Protein AF-A0A3R7EXX4-F1 (afdb_monomer_lite)

Radius of gyration: 15.68 Å; chains: 1; bounding box: 32×34×46 Å

pLDDT: mean 93.67, std 8.49, range [48.09, 98.5]

Sequence (86 aa):
NMSGFICPNCGAKIDIFRVGGGEKIAKEMNVRFLGRIPIDPRICEDSDEGVPFVMKHGDTAAAKAFMEIVKKIEEIVEAGRREQCD

Secondary structure (DSSP, 8-state):
----EE-TTT--EE-SS--SHHHHHHHHTT--------B-THHHHHHHTT--HHHHSTTSHHHHHHHHHHHHHHHHHHHHHHHTT-

Foldseek 3Di:
DQAFAQDPPPRDTGGPDDDDPVVVVCVVVVHDDLFDAHDDPVCVVCVVVVHDCCVVPVPDSRNVRVVSSVVVVCVVVVVVVVVVVD

Structure (mmCIF, N/CA/C/O backbone):
data_AF-A0A3R7EXX4-F1
#
_entry.id   AF-A0A3R7EXX4-F1
#
loop_
_atom_site.group_PDB
_atom_site.id
_atom_site.type_symbol
_atom_site.label_atom_id
_atom_site.label_alt_id
_atom_site.label_comp_id
_atom_site.label_asym_id
_atom_site.label_entity_id
_atom_site.label_seq_id
_atom_site.pdbx_PDB_ins_code
_atom_site.Cartn_x
_atom_site.Cartn_y
_atom_site.Cartn_z
_atom_site.occupancy
_atom_site.B_iso_or_equiv
_atom_site.auth_seq_id
_atom_site.auth_comp_id
_atom_site.auth_asym_id
_atom_site.auth_atom_id
_atom_site.pdbx_PDB_model_num
ATOM 1 N N . ASN A 1 1 ? 0.775 -5.127 2.833 1.00 91.25 1 ASN A N 1
ATOM 2 C CA . ASN A 1 1 ? 1.701 -4.839 1.715 1.00 91.25 1 ASN A CA 1
ATOM 3 C C . ASN A 1 1 ? 1.745 -6.035 0.758 1.00 91.25 1 ASN A C 1
ATOM 5 O O . ASN A 1 1 ? 1.138 -7.050 1.091 1.00 91.25 1 ASN A O 1
ATOM 9 N N . MET A 1 2 ? 2.419 -5.905 -0.390 1.00 93.00 2 MET A N 1
ATOM 10 C CA . MET A 1 2 ? 2.685 -6.949 -1.390 1.00 93.00 2 MET A CA 1
ATOM 11 C C . MET A 1 2 ? 1.431 -7.707 -1.862 1.00 93.00 2 MET A C 1
ATOM 13 O O . MET A 1 2 ? 1.443 -8.922 -2.049 1.00 93.00 2 MET A O 1
ATOM 17 N N . SER A 1 3 ? 0.308 -7.000 -2.002 1.00 95.12 3 SER A N 1
ATOM 18 C CA . SER A 1 3 ? -0.996 -7.603 -2.284 1.00 95.12 3 SER A CA 1
ATOM 19 C C . SER A 1 3 ? -1.404 -7.378 -3.735 1.00 95.12 3 SER A C 1
ATOM 21 O O . SER A 1 3 ? -2.124 -6.438 -4.074 1.00 95.12 3 SER A O 1
ATOM 23 N N . GLY A 1 4 ? -0.950 -8.301 -4.573 1.00 94.69 4 GLY A N 1
ATOM 24 C CA . GLY A 1 4 ? -1.146 -8.274 -6.013 1.00 94.69 4 GLY A CA 1
ATOM 25 C C . GLY A 1 4 ? -0.098 -7.434 -6.737 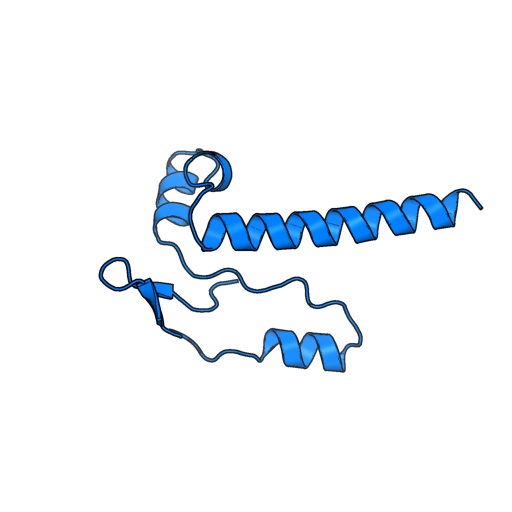1.00 94.69 4 GLY A C 1
ATOM 26 O O . GLY A 1 4 ? 0.729 -6.777 -6.116 1.00 94.69 4 GLY A O 1
ATOM 27 N N . PHE A 1 5 ? -0.134 -7.482 -8.057 1.00 95.88 5 PHE A N 1
ATOM 28 C CA . PHE A 1 5 ? 0.781 -6.815 -8.975 1.00 95.88 5 PHE A CA 1
ATOM 29 C C . PHE A 1 5 ? -0.019 -6.346 -10.186 1.00 95.88 5 PHE A C 1
ATOM 31 O O . PHE A 1 5 ? -0.879 -7.083 -10.667 1.00 95.88 5 PHE A O 1
ATOM 38 N N . ILE A 1 6 ? 0.216 -5.126 -10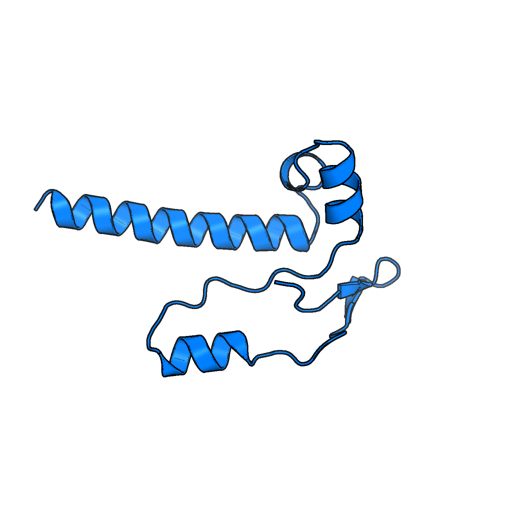.663 1.00 95.62 6 ILE A N 1
ATOM 39 C CA . ILE A 1 6 ? -0.480 -4.611 -11.845 1.00 95.62 6 ILE A CA 1
ATOM 40 C C . ILE A 1 6 ? 0.374 -4.910 -13.071 1.00 95.62 6 ILE A C 1
ATOM 42 O O . ILE A 1 6 ? 1.493 -4.416 -13.181 1.00 95.62 6 ILE A O 1
ATOM 46 N N . CYS A 1 7 ? -0.154 -5.718 -13.990 1.00 92.94 7 CYS A N 1
ATOM 47 C CA . CYS A 1 7 ? 0.527 -6.030 -15.238 1.00 92.94 7 CYS A CA 1
ATOM 48 C C . CYS A 1 7 ? 0.758 -4.737 -16.041 1.00 92.94 7 CYS A C 1
ATOM 50 O O . CYS A 1 7 ? -0.223 -4.091 -16.417 1.00 92.94 7 CYS A O 1
ATOM 52 N N . PRO A 1 8 ? 2.010 -4.372 -16.368 1.00 89.00 8 PRO A N 1
ATOM 53 C CA . PRO A 1 8 ? 2.296 -3.129 -17.083 1.00 89.00 8 PRO A CA 1
ATOM 54 C C . PRO A 1 8 ? 1.792 -3.146 -18.532 1.00 89.00 8 PRO A C 1
ATOM 56 O O . PRO A 1 8 ? 1.589 -2.092 -19.119 1.00 89.00 8 PRO A O 1
ATOM 59 N N . ASN A 1 9 ? 1.565 -4.333 -19.106 1.00 91.69 9 ASN A N 1
ATOM 60 C CA . ASN A 1 9 ? 1.140 -4.476 -20.498 1.00 91.69 9 ASN A CA 1
ATOM 61 C C . ASN A 1 9 ? -0.385 -4.387 -20.682 1.00 91.69 9 ASN A C 1
ATOM 63 O O . ASN A 1 9 ? -0.855 -3.867 -21.686 1.00 91.69 9 ASN A O 1
ATOM 67 N N . CYS A 1 10 ? -1.169 -4.918 -19.737 1.00 93.81 10 CYS A N 1
ATOM 68 C CA . CYS A 1 10 ? -2.629 -5.009 -19.881 1.00 93.81 10 CYS A CA 1
ATOM 69 C C . CYS A 1 10 ? -3.431 -4.416 -18.714 1.00 93.81 10 CYS A C 1
ATOM 71 O O . CYS A 1 10 ? -4.657 -4.452 -18.744 1.00 93.81 10 CYS A O 1
ATOM 73 N N . GLY A 1 11 ? -2.773 -3.912 -17.666 1.00 92.81 11 GLY A N 1
ATOM 74 C CA . GLY A 1 11 ? -3.428 -3.325 -16.492 1.00 92.81 11 GLY A CA 1
ATOM 75 C C . GLY A 1 11 ? -4.125 -4.330 -15.569 1.00 92.81 11 GLY A C 1
ATOM 76 O O . GLY A 1 11 ? -4.664 -3.938 -14.535 1.00 92.81 11 GLY A O 1
ATOM 77 N N . ALA A 1 12 ? -4.112 -5.625 -15.900 1.00 95.19 12 ALA A N 1
ATOM 78 C CA . ALA A 1 12 ? -4.724 -6.652 -15.069 1.00 95.19 12 ALA A CA 1
ATOM 79 C C . ALA A 1 12 ? -4.006 -6.776 -13.719 1.00 95.19 12 ALA A C 1
ATOM 81 O O . ALA A 1 12 ? -2.774 -6.791 -13.649 1.00 95.19 12 ALA A O 1
ATOM 82 N N . LYS A 1 13 ? -4.786 -6.923 -12.645 1.00 94.38 13 LYS A N 1
ATOM 83 C CA . LYS A 1 13 ? -4.261 -7.264 -11.323 1.00 94.38 13 LYS A CA 1
ATOM 84 C C . LYS A 1 13 ? -3.979 -8.762 -11.256 1.00 94.38 13 LYS A C 1
ATOM 86 O O . LYS A 1 13 ? -4.863 -9.574 -11.506 1.00 94.38 13 LYS A O 1
ATOM 91 N N . ILE A 1 14 ? -2.758 -9.107 -10.876 1.00 95.62 14 ILE A N 1
ATOM 92 C CA . ILE A 1 14 ? -2.278 -10.474 -10.701 1.00 95.62 14 ILE A CA 1
ATOM 93 C C . ILE A 1 14 ? -2.017 -10.693 -9.217 1.00 95.62 14 ILE A C 1
ATOM 95 O O . ILE A 1 14 ? -1.195 -10.000 -8.619 1.00 95.62 14 ILE A O 1
ATOM 99 N N . ASP A 1 15 ? -2.691 -11.663 -8.613 1.00 95.06 15 ASP A N 1
ATOM 100 C CA . ASP A 1 15 ? -2.453 -12.040 -7.222 1.00 95.06 15 ASP A CA 1
ATOM 101 C C . ASP A 1 15 ? -1.284 -13.033 -7.140 1.00 95.06 15 ASP A C 1
ATOM 103 O O . ASP A 1 15 ? -1.465 -14.241 -7.239 1.00 95.06 15 ASP A O 1
ATOM 107 N N . ILE A 1 16 ? -0.064 -12.503 -6.978 1.00 92.12 16 ILE A N 1
ATOM 108 C CA . ILE A 1 16 ? 1.175 -13.303 -6.873 1.00 92.12 16 ILE A CA 1
ATOM 109 C C . ILE A 1 16 ? 1.158 -14.211 -5.632 1.00 92.12 16 ILE A C 1
ATOM 111 O O . ILE A 1 16 ? 1.635 -15.343 -5.661 1.00 92.12 16 ILE A O 1
ATOM 115 N N . PHE A 1 17 ? 0.577 -13.718 -4.539 1.00 91.56 17 PHE A N 1
ATOM 116 C CA . PHE A 1 17 ? 0.405 -14.444 -3.286 1.00 91.56 17 PHE A CA 1
ATOM 117 C C . PHE A 1 17 ? -1.079 -14.551 -2.933 1.00 91.56 17 PHE A C 1
ATOM 119 O O . PHE A 1 17 ? -1.915 -13.818 -3.464 1.00 91.56 17 PHE A O 1
ATOM 126 N N . ARG A 1 18 ? -1.411 -15.428 -1.975 1.00 90.00 18 ARG A N 1
ATOM 127 C CA . ARG A 1 18 ? -2.776 -15.512 -1.433 1.00 90.00 18 ARG A CA 1
ATOM 128 C C . ARG A 1 18 ? -3.225 -14.153 -0.894 1.00 90.00 18 ARG A C 1
ATOM 130 O O . ARG A 1 18 ? -2.496 -13.482 -0.166 1.00 90.00 18 ARG A O 1
ATOM 137 N N . VAL A 1 19 ? -4.463 -13.785 -1.201 1.00 90.44 19 VAL A N 1
ATOM 138 C CA . VAL A 1 19 ? -5.071 -12.518 -0.784 1.00 90.44 19 VAL A CA 1
ATOM 139 C C . VAL A 1 19 ? -6.084 -12.714 0.341 1.00 90.44 19 VAL A C 1
ATOM 141 O O . VAL A 1 19 ? -6.637 -13.793 0.527 1.00 90.44 19 VAL A O 1
ATOM 144 N N . GLY A 1 20 ? -6.335 -11.653 1.111 1.00 91.94 20 GLY A N 1
ATOM 145 C CA . GLY A 1 20 ? -7.438 -11.603 2.082 1.00 91.94 20 GLY A CA 1
ATOM 146 C C . GLY A 1 20 ? -7.085 -11.964 3.524 1.00 91.94 20 GLY A C 1
ATOM 147 O O . GLY A 1 20 ? -7.783 -11.508 4.423 1.00 91.94 20 GLY A O 1
ATOM 148 N N . GLY A 1 21 ? -5.981 -12.676 3.773 1.00 95.31 21 GLY A N 1
ATOM 149 C CA . GLY A 1 21 ? -5.594 -13.089 5.132 1.00 95.31 21 GLY A CA 1
ATOM 150 C C . GLY A 1 21 ? -5.486 -11.925 6.127 1.00 95.31 21 GLY A C 1
ATOM 151 O O . GLY A 1 21 ? -6.053 -11.992 7.211 1.00 95.31 21 GLY A O 1
ATOM 152 N N . GLY A 1 22 ? -4.843 -10.822 5.729 1.00 95.19 22 GLY A N 1
ATOM 153 C CA . GLY A 1 22 ? -4.703 -9.642 6.590 1.00 95.19 22 GLY A CA 1
ATOM 154 C C . GLY A 1 22 ? -6.021 -8.918 6.890 1.00 95.19 22 GLY A C 1
ATOM 155 O O . GLY A 1 22 ? -6.224 -8.473 8.012 1.00 95.19 22 GLY A O 1
ATOM 156 N N . GLU A 1 23 ? -6.941 -8.833 5.922 1.00 97.00 23 GLU A N 1
ATOM 157 C CA . GLU A 1 23 ? -8.264 -8.228 6.156 1.00 97.00 23 GLU A CA 1
ATOM 158 C C . GLU A 1 23 ? -9.124 -9.109 7.067 1.00 97.00 23 GLU A C 1
ATOM 160 O O . GLU A 1 23 ? -9.802 -8.603 7.959 1.00 97.00 23 GLU A O 1
ATOM 165 N N . LYS A 1 24 ? -9.045 -10.433 6.888 1.00 97.88 24 LYS A N 1
ATOM 166 C CA . LYS A 1 24 ? -9.719 -11.395 7.759 1.00 97.88 24 LYS A CA 1
ATOM 167 C C . LYS A 1 24 ? -9.248 -11.256 9.211 1.00 97.88 24 LYS A C 1
ATOM 169 O O . LYS A 1 24 ? -10.087 -11.108 10.092 1.00 97.88 24 LYS A O 1
ATOM 174 N N . ILE A 1 25 ? -7.935 -11.236 9.447 1.00 97.69 25 ILE A N 1
ATOM 175 C CA . ILE A 1 25 ? -7.370 -11.082 10.797 1.00 97.69 25 ILE A CA 1
ATOM 176 C C . ILE A 1 25 ? -7.746 -9.722 11.396 1.00 97.69 25 ILE A C 1
ATOM 178 O O . ILE A 1 25 ? -8.139 -9.659 12.555 1.00 97.69 25 ILE A O 1
ATOM 182 N N . ALA A 1 26 ? -7.694 -8.638 10.613 1.00 98.06 26 ALA A N 1
ATOM 183 C CA . ALA A 1 26 ? -8.106 -7.318 11.092 1.00 98.06 26 ALA A CA 1
ATOM 184 C C . ALA A 1 26 ? -9.563 -7.322 11.588 1.00 98.06 26 ALA A C 1
ATOM 186 O O . ALA A 1 26 ? -9.852 -6.811 12.670 1.00 98.06 26 ALA A O 1
ATOM 187 N N . LYS A 1 27 ? -10.462 -7.978 10.841 1.00 98.19 27 LYS A N 1
ATOM 188 C CA . LYS A 1 27 ? -11.859 -8.170 11.244 1.00 98.19 27 LYS A CA 1
ATOM 189 C C . LYS A 1 27 ? -11.986 -9.007 12.521 1.00 98.19 27 LYS A C 1
ATOM 191 O O . LYS A 1 27 ? -12.750 -8.633 13.403 1.00 98.19 27 LYS A O 1
ATOM 196 N N . GLU A 1 28 ? -11.255 -10.114 12.626 1.00 98.50 28 GLU A N 1
ATOM 197 C CA . GLU A 1 28 ? -11.265 -10.993 13.809 1.00 98.50 28 GLU A CA 1
ATOM 198 C C . GLU A 1 28 ? -10.754 -10.283 15.069 1.00 98.50 28 GLU A C 1
ATOM 200 O O . GLU A 1 28 ? -11.297 -10.479 16.151 1.00 98.50 28 GLU A O 1
ATOM 205 N N . MET A 1 29 ? -9.751 -9.418 14.923 1.00 98.38 29 MET A N 1
ATOM 206 C CA . MET A 1 29 ? -9.174 -8.633 16.016 1.00 98.38 29 MET A CA 1
ATOM 207 C C . MET A 1 29 ? -9.950 -7.344 16.322 1.00 98.38 29 MET A C 1
ATOM 209 O O . MET A 1 29 ? -9.548 -6.595 17.209 1.00 98.38 29 MET A O 1
ATOM 213 N N . ASN A 1 30 ? -11.032 -7.061 15.589 1.00 97.56 30 ASN A N 1
ATOM 214 C CA . ASN A 1 30 ? -11.777 -5.803 15.665 1.00 97.56 30 ASN A CA 1
ATOM 215 C C . ASN A 1 30 ? -10.880 -4.554 15.525 1.00 97.56 30 ASN A C 1
ATOM 217 O O . ASN A 1 30 ? -11.077 -3.539 16.191 1.00 97.56 30 ASN A O 1
ATOM 221 N N . VAL A 1 31 ? -9.874 -4.633 14.651 1.00 97.00 31 VAL A N 1
ATOM 222 C CA . VAL A 1 31 ? -9.001 -3.507 14.302 1.00 97.00 31 VAL A CA 1
ATOM 223 C C . VAL A 1 31 ? -9.276 -3.050 12.877 1.00 97.00 31 VAL A C 1
ATOM 225 O O . VAL A 1 31 ? -9.732 -3.807 12.016 1.00 97.00 31 VAL A O 1
ATOM 228 N N . ARG A 1 32 ? -8.999 -1.777 12.598 1.00 96.06 32 ARG A N 1
ATOM 229 C CA . ARG A 1 32 ? -9.292 -1.192 11.291 1.00 96.06 32 ARG A CA 1
ATOM 230 C C . ARG A 1 32 ? -8.356 -1.747 10.217 1.00 96.06 32 ARG A C 1
ATOM 232 O O .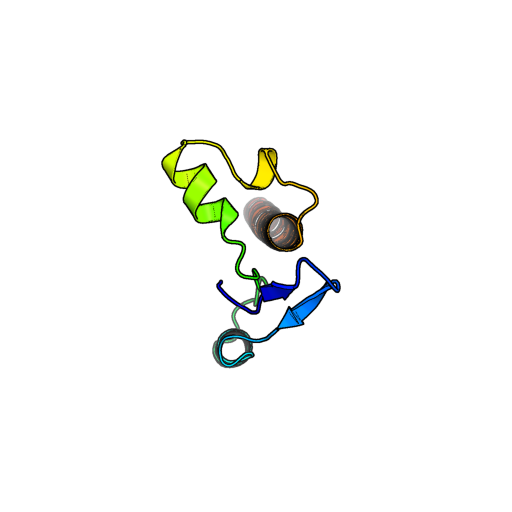 ARG A 1 32 ? -7.136 -1.687 10.339 1.00 96.06 32 ARG A O 1
ATOM 239 N N . PHE A 1 33 ? -8.934 -2.211 9.114 1.00 97.69 33 PHE A N 1
ATOM 240 C CA . PHE A 1 33 ? -8.178 -2.555 7.918 1.00 97.69 33 PHE A CA 1
ATOM 241 C C . PHE A 1 33 ? -7.923 -1.304 7.066 1.00 97.69 33 PHE A C 1
ATOM 243 O O . PHE A 1 33 ? -8.854 -0.702 6.530 1.00 97.69 33 PHE A O 1
ATOM 250 N N . LEU A 1 34 ? -6.658 -0.901 6.933 1.00 97.62 34 LEU A N 1
ATOM 251 C CA . LEU A 1 34 ? -6.308 0.339 6.232 1.00 97.62 34 LEU A CA 1
ATOM 252 C C . LEU A 1 34 ? -6.280 0.173 4.709 1.00 97.62 34 LEU A C 1
ATOM 254 O O . LEU A 1 34 ? -6.734 1.058 3.984 1.00 97.62 34 LEU A O 1
ATOM 258 N N . GLY A 1 35 ? -5.828 -0.974 4.200 1.00 96.88 35 GLY A N 1
ATOM 259 C CA . GLY A 1 35 ? -5.827 -1.226 2.764 1.00 96.88 35 GLY A CA 1
ATOM 260 C C . GLY A 1 35 ? -4.806 -2.256 2.301 1.00 96.88 35 GLY A C 1
ATOM 261 O O . GLY A 1 35 ? -4.212 -3.004 3.080 1.00 96.88 35 GLY A O 1
ATOM 262 N N . ARG A 1 36 ? -4.620 -2.293 0.982 1.00 96.31 36 ARG A N 1
ATOM 263 C CA . ARG A 1 36 ? -3.721 -3.201 0.267 1.00 96.31 36 ARG A CA 1
ATOM 264 C C . ARG A 1 36 ? -2.826 -2.380 -0.640 1.00 96.31 36 ARG A C 1
ATOM 266 O O . ARG A 1 36 ? -3.335 -1.569 -1.396 1.00 96.31 36 ARG A O 1
ATOM 273 N N . ILE A 1 37 ? -1.528 -2.645 -0.595 1.00 96.31 37 ILE A N 1
ATOM 274 C CA . ILE A 1 37 ? -0.553 -2.022 -1.490 1.00 96.31 37 ILE A CA 1
ATOM 275 C C . ILE A 1 37 ? -0.067 -3.115 -2.447 1.00 96.31 37 ILE A C 1
ATOM 277 O O . ILE A 1 37 ? 0.415 -4.143 -1.946 1.00 96.31 37 ILE A O 1
ATOM 281 N N . PRO A 1 38 ? -0.253 -2.966 -3.773 1.00 96.38 38 PRO A N 1
ATOM 282 C CA . PRO A 1 38 ? 0.312 -3.887 -4.750 1.00 96.38 38 PRO A CA 1
ATOM 283 C C . PRO A 1 38 ? 1.840 -3.768 -4.798 1.00 96.38 38 PRO A C 1
ATOM 285 O O . PRO A 1 38 ? 2.411 -2.751 -4.415 1.00 96.38 38 PRO A O 1
ATOM 288 N N . ILE A 1 39 ? 2.494 -4.819 -5.277 1.00 96.19 39 ILE A N 1
ATOM 289 C CA . ILE A 1 39 ? 3.924 -4.823 -5.573 1.00 96.19 39 ILE A CA 1
ATOM 290 C C . ILE A 1 39 ? 4.176 -3.882 -6.751 1.00 96.19 39 ILE A C 1
ATOM 292 O O . ILE A 1 39 ? 3.506 -3.985 -7.781 1.00 96.19 39 ILE A O 1
ATOM 296 N N . ASP A 1 40 ? 5.169 -3.014 -6.595 1.00 96.38 40 ASP A N 1
ATOM 297 C CA . ASP A 1 40 ? 5.725 -2.190 -7.661 1.00 96.38 40 ASP A CA 1
ATOM 298 C C . ASP A 1 40 ? 7.260 -2.257 -7.559 1.00 96.38 40 ASP A C 1
ATOM 300 O O . ASP A 1 40 ? 7.804 -1.851 -6.529 1.00 96.38 40 ASP A O 1
ATOM 304 N N . PRO A 1 41 ? 7.964 -2.826 -8.557 1.00 93.44 41 PRO A N 1
ATOM 305 C CA . PRO A 1 41 ? 9.412 -3.047 -8.476 1.00 93.44 41 PRO A CA 1
ATOM 306 C C . PRO A 1 41 ? 10.204 -1.743 -8.316 1.00 93.44 41 PRO A C 1
ATOM 308 O O . PRO A 1 41 ? 11.238 -1.738 -7.651 1.00 93.44 41 PRO A O 1
ATOM 311 N N . ARG A 1 42 ? 9.661 -0.627 -8.819 1.00 95.81 42 ARG A N 1
ATOM 312 C CA . ARG A 1 42 ? 10.276 0.703 -8.717 1.00 95.81 42 ARG A CA 1
ATOM 313 C C . ARG A 1 42 ? 10.418 1.187 -7.276 1.00 95.81 42 ARG A C 1
ATOM 315 O O . ARG A 1 42 ? 11.260 2.028 -7.008 1.00 95.81 42 ARG A O 1
ATOM 322 N N . ILE A 1 43 ? 9.636 0.649 -6.329 1.00 96.06 43 ILE A N 1
ATOM 323 C CA . ILE A 1 43 ? 9.769 0.998 -4.903 1.00 96.06 43 ILE A CA 1
ATOM 324 C C . ILE A 1 43 ? 11.171 0.655 -4.392 1.00 96.06 43 ILE A C 1
ATOM 326 O O . ILE A 1 43 ? 11.747 1.441 -3.644 1.00 96.06 43 ILE A O 1
ATOM 330 N N . CYS A 1 44 ? 11.708 -0.510 -4.766 1.00 95.44 44 CYS A N 1
ATOM 331 C CA . CYS A 1 44 ? 13.050 -0.918 -4.352 1.00 95.44 44 CYS A CA 1
ATOM 332 C C . CYS A 1 44 ? 14.112 -0.036 -5.012 1.00 95.44 44 CYS A C 1
ATOM 334 O O . CYS A 1 44 ? 14.949 0.511 -4.306 1.00 95.44 44 CYS A O 1
ATOM 336 N N . GLU A 1 45 ? 14.008 0.164 -6.328 1.00 96.00 45 GLU A N 1
ATOM 337 C CA . GLU A 1 45 ? 14.926 1.009 -7.105 1.00 96.00 45 GLU A CA 1
ATOM 338 C C . GLU A 1 45 ? 14.996 2.436 -6.537 1.00 96.00 45 GLU A C 1
ATOM 340 O O . GLU A 1 45 ? 16.071 2.924 -6.201 1.00 96.00 45 GLU A O 1
ATOM 345 N N . ASP A 1 46 ? 13.844 3.078 -6.329 1.00 97.19 46 ASP A N 1
ATOM 346 C CA . ASP A 1 46 ? 13.771 4.429 -5.769 1.00 97.19 46 ASP A CA 1
ATOM 347 C C . ASP A 1 46 ? 14.296 4.497 -4.330 1.00 97.19 46 ASP A C 1
ATOM 349 O O . ASP A 1 46 ? 14.906 5.493 -3.942 1.00 97.19 46 ASP A O 1
ATOM 353 N N . SER A 1 47 ? 14.075 3.448 -3.529 1.00 95.06 47 SER A N 1
ATOM 354 C CA . SER A 1 47 ? 14.588 3.392 -2.154 1.00 95.06 47 SER A CA 1
ATOM 355 C C . SER A 1 47 ? 16.114 3.331 -2.129 1.00 95.06 47 SER A C 1
ATOM 357 O O . SER A 1 47 ? 16.728 4.017 -1.311 1.00 95.06 47 SER A O 1
ATOM 359 N N . ASP A 1 48 ? 16.719 2.565 -3.040 1.00 96.69 48 ASP A N 1
ATOM 360 C CA . ASP A 1 48 ? 18.175 2.472 -3.187 1.00 96.69 48 ASP A CA 1
ATOM 361 C C . ASP A 1 48 ? 18.778 3.795 -3.697 1.00 96.69 48 ASP A C 1
ATOM 363 O O . ASP A 1 48 ? 19.869 4.187 -3.279 1.00 96.69 48 ASP A O 1
ATOM 367 N N . GLU A 1 49 ? 18.047 4.532 -4.540 1.00 96.94 49 GLU A N 1
ATOM 368 C CA . GLU A 1 49 ? 18.413 5.881 -5.003 1.00 96.94 49 GLU A CA 1
ATOM 369 C C . GLU A 1 49 ? 18.161 6.988 -3.957 1.00 96.94 49 GLU A C 1
ATOM 371 O O . GLU A 1 49 ? 18.564 8.136 -4.160 1.00 96.94 49 GLU A O 1
ATOM 376 N N . GLY A 1 50 ? 17.491 6.681 -2.840 1.00 96.81 50 GLY A N 1
ATOM 377 C CA . GLY A 1 50 ? 17.110 7.667 -1.822 1.00 96.81 50 GLY A CA 1
ATOM 378 C C . GLY A 1 50 ? 15.989 8.616 -2.263 1.00 96.81 50 GLY A C 1
ATOM 379 O O . GLY A 1 50 ? 15.863 9.722 -1.731 1.00 96.81 50 GLY A O 1
ATOM 380 N N . VAL A 1 51 ? 15.171 8.208 -3.234 1.00 96.88 51 VAL A N 1
ATOM 381 C CA . VAL A 1 51 ? 14.076 9.005 -3.792 1.00 96.88 51 VAL A CA 1
ATOM 382 C C . VAL A 1 51 ? 12.728 8.537 -3.223 1.00 96.88 51 VAL A C 1
ATOM 384 O O . VAL A 1 51 ? 12.426 7.345 -3.223 1.00 96.88 51 VAL A O 1
ATOM 387 N N . PRO A 1 52 ? 11.849 9.445 -2.758 1.00 96.00 52 PRO A N 1
ATOM 388 C CA . PRO A 1 52 ? 10.520 9.050 -2.304 1.00 96.00 52 PRO A CA 1
ATOM 389 C C . PRO A 1 52 ? 9.639 8.547 -3.460 1.00 96.00 52 PRO A C 1
ATOM 391 O O . PRO A 1 52 ? 9.125 9.341 -4.253 1.00 96.00 52 PRO A O 1
ATOM 394 N N . PHE A 1 53 ? 9.387 7.235 -3.500 1.00 97.12 53 PHE A N 1
ATOM 395 C CA . PHE A 1 53 ? 8.553 6.575 -4.518 1.00 97.12 53 PHE A CA 1
ATOM 396 C C . PHE A 1 53 ? 7.209 7.281 -4.757 1.00 97.12 53 PHE A C 1
ATOM 398 O O . PHE A 1 53 ? 6.827 7.554 -5.891 1.00 97.12 53 PHE A O 1
ATOM 405 N N . VAL A 1 54 ? 6.488 7.638 -3.689 1.00 97.00 54 VAL A N 1
ATOM 406 C CA . VAL A 1 54 ? 5.161 8.275 -3.801 1.00 97.00 54 VAL 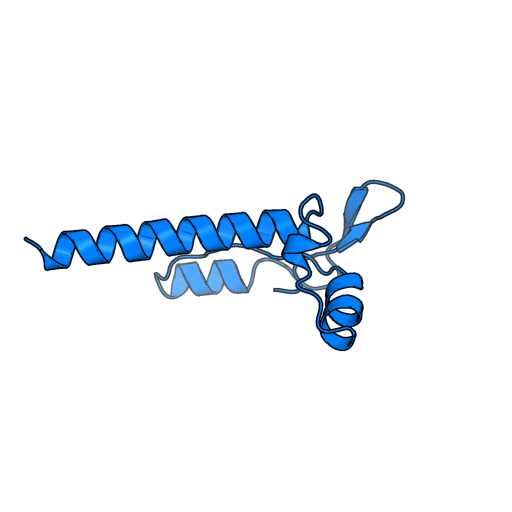A CA 1
ATOM 407 C C . VAL A 1 54 ? 5.206 9.668 -4.435 1.00 97.00 54 VAL A C 1
ATOM 409 O O . VAL A 1 54 ? 4.213 10.096 -5.017 1.00 97.00 54 VAL A O 1
ATOM 412 N N . MET A 1 55 ? 6.347 10.362 -4.355 1.00 95.94 55 MET A N 1
ATOM 413 C CA . MET A 1 55 ? 6.547 11.658 -5.009 1.00 95.94 55 MET A CA 1
ATOM 414 C C . MET A 1 55 ? 6.956 11.486 -6.474 1.00 95.94 55 MET A C 1
ATOM 416 O O . MET A 1 55 ? 6.458 12.210 -7.332 1.00 95.94 55 MET A O 1
ATOM 420 N N . LYS A 1 56 ? 7.834 10.518 -6.769 1.00 97.38 56 LYS A N 1
ATOM 421 C CA . LYS A 1 56 ? 8.326 10.232 -8.130 1.00 97.38 56 LYS A CA 1
ATOM 422 C C . LYS A 1 56 ? 7.259 9.560 -9.009 1.00 97.38 56 LYS A C 1
ATOM 424 O O . LYS A 1 56 ? 7.211 9.792 -10.215 1.00 97.38 56 LYS A O 1
ATOM 429 N N . HIS A 1 57 ? 6.393 8.743 -8.408 1.00 96.62 57 HIS A N 1
ATOM 430 C CA . HIS A 1 57 ? 5.471 7.828 -9.090 1.00 96.62 57 HIS A CA 1
ATOM 431 C C . HIS A 1 57 ? 4.029 7.906 -8.552 1.00 96.62 57 HIS A C 1
ATOM 433 O O . HIS A 1 57 ? 3.356 6.885 -8.375 1.00 96.62 57 HIS A O 1
ATOM 439 N N . GLY A 1 58 ? 3.540 9.122 -8.286 1.00 96.25 58 GLY A N 1
ATOM 440 C CA . GLY A 1 58 ? 2.249 9.377 -7.624 1.00 96.25 58 GLY A CA 1
ATOM 441 C C . GLY A 1 58 ? 0.994 8.868 -8.351 1.00 96.25 58 GLY A C 1
ATOM 442 O O . GLY A 1 58 ? -0.054 8.681 -7.733 1.00 96.25 58 GLY A O 1
ATOM 443 N N . ASP A 1 59 ? 1.070 8.605 -9.653 1.00 95.44 59 ASP A N 1
ATOM 444 C CA . ASP A 1 59 ? -0.043 8.126 -10.478 1.00 95.44 59 ASP A CA 1
ATOM 445 C C . ASP A 1 59 ? -0.178 6.592 -10.509 1.00 95.44 59 ASP A C 1
ATOM 447 O O . ASP A 1 59 ? -1.200 6.062 -10.971 1.00 95.44 59 ASP A O 1
ATOM 451 N N . THR A 1 60 ? 0.812 5.876 -9.978 1.00 96.12 60 THR A N 1
ATOM 452 C CA . THR A 1 60 ? 0.833 4.412 -9.935 1.00 96.12 60 THR A CA 1
ATOM 453 C C . THR A 1 60 ? -0.208 3.844 -8.973 1.00 96.12 60 THR A C 1
ATOM 455 O O . THR A 1 60 ? -0.644 4.489 -8.018 1.00 96.12 60 THR A O 1
ATOM 458 N N . ALA A 1 61 ? -0.605 2.588 -9.195 1.00 96.31 61 ALA A N 1
ATOM 459 C CA . ALA A 1 61 ? -1.551 1.905 -8.314 1.00 96.31 61 ALA A CA 1
ATOM 460 C C . ALA A 1 61 ? -1.016 1.763 -6.878 1.00 96.31 61 ALA A C 1
ATOM 462 O O . ALA A 1 61 ? -1.787 1.883 -5.927 1.00 96.31 61 ALA A O 1
ATOM 463 N N . ALA A 1 62 ? 0.293 1.536 -6.716 1.00 97.00 62 ALA A N 1
ATOM 464 C CA . ALA A 1 62 ? 0.924 1.444 -5.405 1.00 97.00 62 ALA A CA 1
ATOM 465 C C . ALA A 1 62 ? 0.928 2.794 -4.678 1.00 97.00 62 ALA A C 1
ATOM 467 O O . ALA A 1 62 ? 0.519 2.845 -3.517 1.00 97.00 62 ALA A O 1
ATOM 468 N N . ALA A 1 63 ? 1.301 3.884 -5.358 1.00 97.56 63 ALA A N 1
ATOM 469 C CA . ALA A 1 63 ? 1.310 5.214 -4.752 1.00 97.56 63 ALA A CA 1
ATOM 470 C C . ALA A 1 63 ? -0.101 5.676 -4.371 1.00 97.56 63 ALA A C 1
ATOM 472 O O . ALA A 1 63 ? -0.322 6.107 -3.240 1.00 97.56 63 ALA A O 1
ATOM 473 N N . LYS A 1 64 ? -1.087 5.490 -5.258 1.00 97.50 64 LYS A N 1
ATOM 474 C CA . LYS A 1 64 ? -2.497 5.790 -4.962 1.00 97.50 64 LYS A CA 1
ATOM 475 C C . LYS A 1 64 ? -3.008 4.994 -3.763 1.00 97.50 64 LYS A C 1
ATOM 477 O O . LYS A 1 64 ? -3.586 5.569 -2.847 1.00 97.50 64 LYS A O 1
ATOM 482 N N . ALA A 1 65 ? -2.754 3.685 -3.726 1.00 97.75 65 ALA A N 1
ATOM 483 C CA . ALA A 1 65 ? -3.164 2.845 -2.603 1.00 97.75 65 ALA A CA 1
ATOM 484 C C . ALA A 1 65 ? -2.498 3.255 -1.280 1.00 97.75 65 ALA A C 1
ATOM 486 O O . ALA A 1 65 ? -3.132 3.191 -0.226 1.00 97.75 65 ALA A O 1
ATOM 487 N N . PHE A 1 66 ? -1.235 3.682 -1.330 1.00 97.81 66 PHE A N 1
ATOM 488 C CA . PHE A 1 66 ? -0.531 4.217 -0.170 1.00 97.81 66 PHE A CA 1
ATOM 489 C C . PHE A 1 66 ? -1.172 5.522 0.319 1.00 97.81 66 PHE A C 1
ATOM 491 O O . PHE A 1 66 ? -1.467 5.640 1.506 1.00 97.81 66 PHE A O 1
ATOM 498 N N . MET A 1 67 ? -1.467 6.464 -0.579 1.00 98.00 67 MET A N 1
ATOM 499 C CA . MET A 1 67 ? -2.101 7.737 -0.214 1.00 98.00 67 MET A CA 1
ATOM 500 C C . MET A 1 67 ? -3.514 7.559 0.359 1.00 98.00 67 MET A C 1
ATOM 502 O O . MET A 1 67 ? -3.879 8.251 1.306 1.00 98.00 67 MET A O 1
ATOM 506 N N . GLU A 1 68 ? -4.285 6.582 -0.121 1.00 98.19 68 GLU A N 1
ATOM 507 C CA . GLU A 1 68 ? -5.578 6.229 0.487 1.00 98.19 68 GLU A CA 1
ATOM 508 C C . GLU A 1 68 ? -5.429 5.692 1.920 1.00 98.19 68 GLU A C 1
ATOM 510 O O . GLU A 1 68 ? -6.2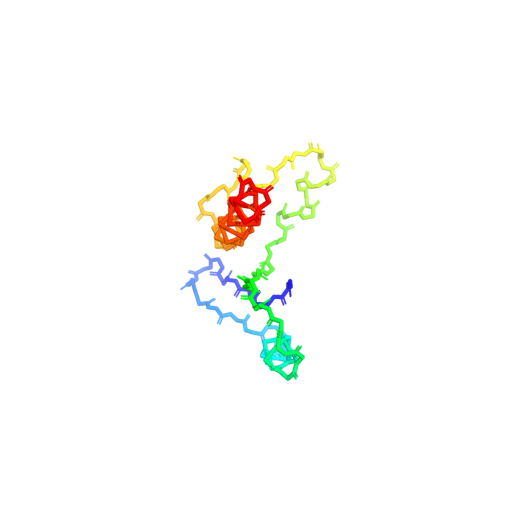76 5.942 2.780 1.00 98.19 68 GLU A O 1
ATOM 515 N N . ILE A 1 69 ? -4.349 4.958 2.207 1.00 98.25 69 ILE A N 1
ATOM 516 C CA . ILE A 1 69 ? -4.028 4.521 3.572 1.00 98.25 69 ILE A CA 1
ATOM 517 C C . ILE A 1 69 ? -3.656 5.725 4.441 1.00 98.25 69 ILE A C 1
ATOM 519 O O . ILE A 1 69 ? -4.159 5.820 5.560 1.00 98.25 69 ILE A O 1
ATOM 523 N N . VAL A 1 70 ? -2.824 6.640 3.932 1.00 97.94 70 VAL A N 1
ATOM 524 C CA . VAL A 1 70 ? -2.443 7.876 4.638 1.00 97.94 70 VAL A CA 1
ATOM 525 C C . VAL A 1 70 ? -3.684 8.676 5.017 1.00 97.94 70 VAL A C 1
ATOM 527 O O . VAL A 1 70 ? -3.861 8.974 6.193 1.00 97.94 70 VAL A O 1
ATOM 530 N N . LYS A 1 71 ? -4.603 8.902 4.074 1.00 97.88 71 LYS A N 1
ATOM 531 C CA . LYS A 1 71 ? -5.860 9.618 4.330 1.00 97.88 71 LYS A CA 1
ATOM 532 C C . LYS A 1 71 ? -6.674 8.994 5.470 1.00 97.88 71 LYS A C 1
ATOM 534 O O . LYS A 1 71 ? -7.145 9.694 6.361 1.00 97.88 71 LYS A O 1
ATOM 539 N N . LYS A 1 72 ? -6.809 7.664 5.494 1.00 97.94 72 LYS A N 1
ATOM 540 C CA . LYS A 1 72 ? -7.509 6.966 6.589 1.00 97.94 72 LYS A CA 1
ATOM 541 C C . LYS A 1 72 ? -6.800 7.124 7.930 1.00 97.94 72 LYS A C 1
ATOM 543 O O . LYS A 1 72 ? -7.466 7.152 8.960 1.00 97.94 72 LYS A O 1
ATOM 548 N N . ILE A 1 73 ? -5.467 7.160 7.935 1.00 97.94 73 ILE A N 1
ATOM 549 C CA . ILE A 1 73 ? -4.680 7.392 9.152 1.00 97.94 73 ILE A CA 1
ATOM 550 C C . ILE A 1 73 ? -4.895 8.823 9.642 1.00 97.94 73 ILE A C 1
ATOM 552 O O . ILE A 1 73 ? -5.165 9.004 10.826 1.00 97.94 73 ILE A O 1
ATOM 556 N N . GLU A 1 74 ? -4.839 9.813 8.751 1.00 97.88 74 GLU A N 1
ATOM 557 C CA . GLU A 1 74 ? -5.134 11.211 9.077 1.00 97.88 74 GLU A CA 1
ATOM 558 C C . GLU A 1 74 ? -6.520 11.324 9.716 1.00 97.88 74 GLU A C 1
ATOM 560 O O . GLU A 1 74 ? -6.629 11.818 10.831 1.00 97.88 74 GLU A O 1
ATOM 565 N N . GLU A 1 75 ? -7.561 10.752 9.106 1.00 96.69 75 GLU A N 1
ATOM 566 C CA . GLU A 1 75 ? -8.919 10.738 9.672 1.00 96.69 75 GLU A CA 1
ATOM 567 C C . GLU A 1 75 ? -8.977 10.162 11.102 1.00 96.69 75 GLU A C 1
ATOM 569 O O . GLU A 1 75 ? -9.692 10.694 11.952 1.00 96.69 75 GLU A O 1
ATOM 574 N N . ILE A 1 76 ? -8.221 9.094 11.389 1.00 95.56 76 ILE A N 1
ATOM 575 C CA . ILE A 1 76 ? -8.152 8.477 12.727 1.00 95.56 76 ILE A CA 1
ATOM 576 C C . ILE A 1 76 ? -7.468 9.411 13.723 1.00 95.56 76 ILE A C 1
ATOM 578 O O . ILE A 1 76 ? -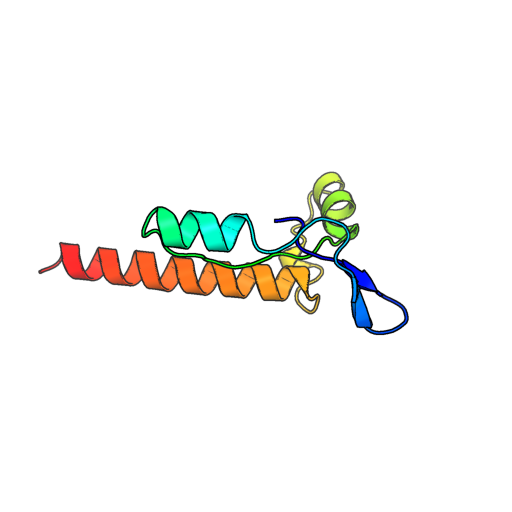7.974 9.613 14.827 1.00 95.56 76 ILE A O 1
ATOM 582 N N . VAL A 1 77 ? -6.321 9.972 13.341 1.00 96.38 77 VAL A N 1
ATOM 583 C CA . VAL A 1 77 ? -5.545 10.874 14.200 1.00 96.38 77 VAL A CA 1
ATOM 584 C C . VAL A 1 77 ? -6.344 12.147 14.487 1.00 96.38 77 VAL A C 1
ATOM 586 O O . VAL A 1 77 ? -6.422 12.585 15.631 1.00 96.38 77 VAL A O 1
ATOM 589 N N . GLU A 1 78 ? -7.004 12.703 13.474 1.00 95.50 78 GLU A N 1
ATOM 590 C CA . GLU A 1 78 ? -7.867 13.879 13.588 1.00 95.50 78 GLU A CA 1
ATOM 591 C C . GLU A 1 78 ? -9.086 13.660 14.487 1.00 95.50 78 GLU A C 1
ATOM 593 O O . GLU A 1 78 ? -9.510 14.584 15.185 1.00 95.50 78 GLU A O 1
ATOM 598 N N . ALA A 1 79 ? -9.676 12.464 14.460 1.00 91.06 79 ALA A N 1
ATOM 599 C CA . ALA A 1 79 ? -10.766 12.105 15.361 1.00 91.06 79 ALA A CA 1
ATOM 600 C C . ALA A 1 79 ? -10.265 11.992 16.809 1.00 91.06 79 ALA A C 1
ATOM 602 O O . ALA A 1 79 ? -10.830 12.622 17.700 1.00 91.06 79 ALA A O 1
ATOM 603 N N . GLY A 1 80 ? -9.148 11.291 17.029 1.00 88.06 80 GLY A N 1
ATOM 604 C CA . GLY A 1 80 ? -8.571 11.121 18.365 1.00 88.06 80 GLY A CA 1
ATOM 605 C C . GLY A 1 80 ? -8.113 12.432 19.014 1.00 88.06 80 GLY A C 1
ATOM 606 O O . GLY A 1 80 ? -8.187 12.568 20.230 1.00 88.06 80 GLY A O 1
ATOM 607 N N . ARG A 1 81 ? -7.681 13.428 18.225 1.00 85.12 81 ARG A N 1
ATOM 608 C CA . ARG A 1 81 ? -7.367 14.771 18.751 1.00 85.12 81 ARG A CA 1
ATOM 609 C C . ARG A 1 81 ? -8.601 15.534 19.223 1.00 85.12 81 ARG A C 1
ATOM 611 O O . ARG A 1 81 ? -8.493 16.299 20.172 1.00 85.12 81 ARG A O 1
ATOM 618 N N . ARG A 1 82 ? -9.752 15.348 18.569 1.00 76.19 82 ARG A N 1
ATOM 619 C CA . ARG A 1 82 ? -11.009 16.006 18.958 1.00 76.19 82 ARG A CA 1
ATOM 620 C C . ARG A 1 82 ? -11.563 15.427 20.257 1.00 76.19 82 ARG A C 1
ATOM 622 O O . ARG A 1 82 ? -11.914 16.192 21.138 1.00 76.19 82 ARG A O 1
ATOM 629 N N . GLU A 1 83 ? -11.510 14.106 20.414 1.00 71.56 83 GLU A N 1
ATOM 630 C CA . GLU A 1 83 ? -11.929 13.410 21.644 1.00 71.56 83 GLU A CA 1
ATOM 631 C C . GLU A 1 83 ? -11.067 13.742 22.879 1.00 71.56 83 GLU A C 1
ATOM 633 O O . GLU A 1 83 ? -11.487 13.473 23.996 1.00 71.56 83 GLU A O 1
ATOM 638 N N . GLN A 1 84 ? -9.864 14.303 22.705 1.00 59.94 84 GLN A N 1
ATOM 639 C CA . GLN A 1 84 ? -8.993 14.738 23.810 1.00 59.94 84 GLN A CA 1
ATOM 640 C C . GLN A 1 84 ? -9.203 16.203 24.230 1.00 59.94 84 GLN A C 1
ATOM 642 O O . GLN A 1 84 ? -8.620 16.631 25.226 1.00 59.94 84 GLN A O 1
ATOM 647 N N . CYS A 1 85 ? -9.967 16.985 23.461 1.00 57.00 85 CYS A N 1
ATOM 648 C CA . CYS A 1 85 ? -10.265 18.388 23.766 1.00 57.00 85 CYS A CA 1
ATOM 649 C C . CYS A 1 85 ? -11.659 18.606 24.380 1.00 57.00 85 CYS A C 1
ATOM 651 O O . CYS A 1 85 ? -11.932 19.729 24.807 1.00 57.00 85 CYS A O 1
ATOM 653 N N . ASP A 1 86 ? -12.487 17.561 24.434 1.00 48.09 86 ASP A N 1
ATOM 654 C CA . ASP A 1 86 ? -13.775 17.512 25.140 1.00 48.09 86 ASP A CA 1
ATOM 655 C C . ASP A 1 86 ? -13.616 16.837 26.517 1.00 48.09 86 ASP A C 1
ATOM 657 O O . ASP A 1 86 ? -14.320 17.254 27.468 1.00 48.09 86 ASP A O 1
#